Protein AF-A0A927A5L1-F1 (afdb_monomer_lite)

Foldseek 3Di:
DDPPPPPDQWQKKWFACFVDDDIDIGGPPDPDDDDDDDPPPCPVVVVVCVVCVVVVVLVSVLVGGTQWMWTDGDPDDIDIDGNVVSVVVVVVVCVPPVNVVVCVVPNPVVSVVVVVVVVVVVVVVVD

Sequence (127 aa):
MDNKINTSNIKSFSIHGLFGTDDVHIPFDENIKILIGENGLGKTQVLNLFYYTLTRNFFRLSEFSFDKLILQFHDEKAIEISKSNVDEFIEQVYDNPIVKEIIDEIGYSQFEILRNRFIQSKDNEKK

Structure (mmCIF, N/CA/C/O backbone):
data_AF-A0A927A5L1-F1
#
_entry.id   AF-A0A927A5L1-F1
#
loop_
_atom_site.group_PDB
_atom_site.id
_atom_site.type_symbol
_atom_site.label_atom_id
_atom_site.label_alt_id
_atom_site.label_comp_id
_atom_site.label_asym_id
_atom_site.label_entity_id
_atom_site.label_seq_id
_atom_site.pdbx_PDB_ins_code
_atom_site.Cartn_x
_atom_site.Cartn_y
_atom_site.Cartn_z
_atom_site.occupancy
_atom_site.B_iso_or_equiv
_atom_site.auth_seq_id
_atom_site.auth_comp_id
_atom_site.auth_asym_id
_atom_site.auth_atom_id
_atom_site.pdbx_PDB_model_num
ATOM 1 N N . MET A 1 1 ? 35.643 -3.860 -12.216 1.00 43.81 1 MET A N 1
ATOM 2 C CA . MET A 1 1 ? 34.207 -3.526 -12.145 1.00 43.81 1 MET A CA 1
ATOM 3 C C . MET A 1 1 ? 33.558 -4.703 -11.465 1.00 43.81 1 MET A C 1
ATOM 5 O O . MET A 1 1 ? 33.386 -5.738 -12.097 1.00 43.81 1 MET A O 1
ATOM 9 N N . ASP A 1 2 ? 33.346 -4.596 -10.160 1.00 47.22 2 ASP A N 1
ATOM 10 C CA . ASP A 1 2 ? 32.840 -5.714 -9.374 1.00 47.22 2 ASP A CA 1
ATOM 11 C C . ASP A 1 2 ? 31.352 -5.862 -9.667 1.00 47.22 2 ASP A C 1
ATOM 13 O O . ASP A 1 2 ? 30.522 -5.085 -9.193 1.00 47.22 2 ASP A O 1
ATOM 17 N N . ASN A 1 3 ? 31.023 -6.843 -10.507 1.00 50.78 3 ASN A N 1
ATOM 18 C CA . ASN A 1 3 ? 29.654 -7.273 -10.740 1.00 50.78 3 ASN A CA 1
ATOM 19 C C . ASN A 1 3 ? 29.180 -7.983 -9.468 1.00 50.78 3 ASN A C 1
ATOM 21 O O . ASN A 1 3 ? 29.278 -9.202 -9.329 1.00 50.78 3 ASN A O 1
ATOM 25 N N . LYS A 1 4 ? 28.739 -7.196 -8.483 1.00 60.28 4 LYS A N 1
ATOM 26 C CA . LYS A 1 4 ? 28.072 -7.724 -7.299 1.00 60.28 4 LYS A CA 1
ATOM 27 C C . LYS A 1 4 ? 26.804 -8.416 -7.798 1.00 60.28 4 LYS A C 1
ATOM 29 O O . LYS A 1 4 ? 25.938 -7.762 -8.380 1.00 60.28 4 LYS A O 1
ATOM 34 N N . ILE A 1 5 ? 26.759 -9.739 -7.652 1.00 57.47 5 ILE A N 1
ATOM 35 C CA . ILE A 1 5 ? 25.614 -10.566 -8.036 1.00 57.47 5 ILE A CA 1
ATOM 36 C C . ILE A 1 5 ? 24.38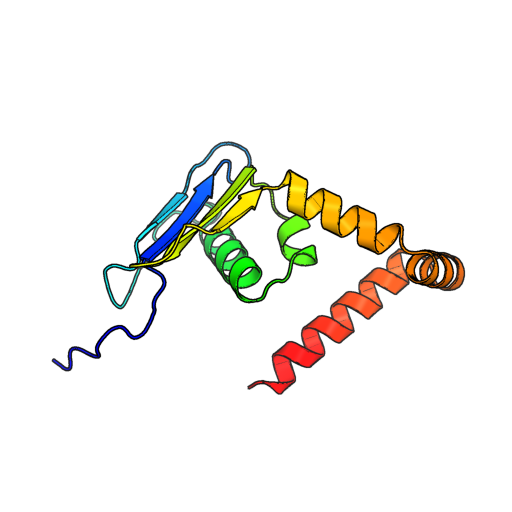8 -10.008 -7.312 1.00 57.47 5 ILE A C 1
ATOM 38 O O . ILE A 1 5 ? 24.424 -9.840 -6.091 1.00 57.47 5 ILE A O 1
ATOM 42 N N . ASN A 1 6 ? 23.335 -9.682 -8.063 1.00 59.84 6 ASN A N 1
ATOM 43 C CA . ASN A 1 6 ? 22.082 -9.219 -7.487 1.00 59.84 6 ASN A CA 1
ATOM 44 C C . ASN A 1 6 ? 21.478 -10.374 -6.676 1.00 59.84 6 ASN A C 1
ATOM 46 O O . ASN A 1 6 ? 21.124 -11.407 -7.236 1.00 59.84 6 ASN A O 1
ATOM 50 N N . THR A 1 7 ? 21.427 -10.234 -5.352 1.00 66.94 7 THR A N 1
ATOM 51 C CA . THR A 1 7 ? 20.882 -11.259 -4.445 1.00 66.94 7 THR A CA 1
ATOM 52 C C . THR A 1 7 ? 19.377 -11.103 -4.223 1.00 66.94 7 THR A C 1
ATOM 54 O O . THR A 1 7 ? 18.806 -11.810 -3.396 1.00 66.94 7 THR A O 1
ATOM 57 N N . SER A 1 8 ? 18.737 -10.130 -4.878 1.00 75.25 8 SER A N 1
ATOM 58 C CA . SER A 1 8 ? 17.295 -9.917 -4.777 1.00 75.25 8 SER A CA 1
ATOM 59 C C . SER A 1 8 ? 16.546 -10.935 -5.634 1.00 75.25 8 SER A C 1
ATOM 61 O O . SER A 1 8 ? 16.760 -11.003 -6.840 1.00 75.25 8 SER A O 1
ATOM 63 N N . ASN A 1 9 ? 15.608 -11.672 -5.034 1.00 86.69 9 ASN A N 1
ATOM 64 C CA . ASN A 1 9 ? 14.710 -12.570 -5.773 1.00 86.69 9 ASN A CA 1
ATOM 65 C C . ASN A 1 9 ? 13.545 -11.826 -6.456 1.00 86.69 9 ASN A C 1
ATOM 67 O O . ASN A 1 9 ? 12.753 -12.448 -7.167 1.00 86.69 9 ASN A O 1
ATOM 71 N N . ILE A 1 10 ? 13.411 -10.514 -6.230 1.00 91.69 10 ILE A N 1
ATOM 72 C CA . ILE 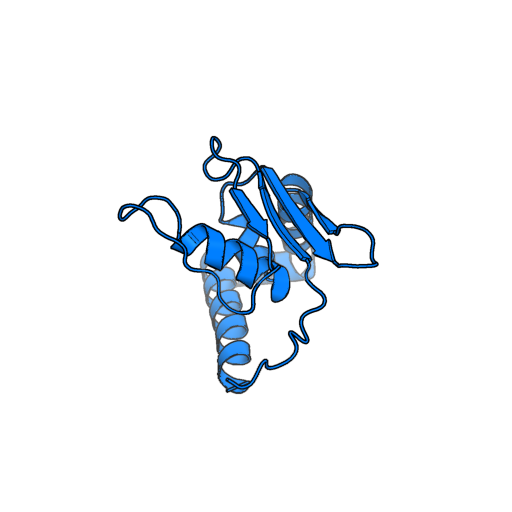A 1 10 ? 12.346 -9.692 -6.812 1.00 91.69 10 ILE A CA 1
ATOM 73 C C . ILE A 1 10 ? 12.705 -9.369 -8.263 1.00 91.69 10 ILE A C 1
ATOM 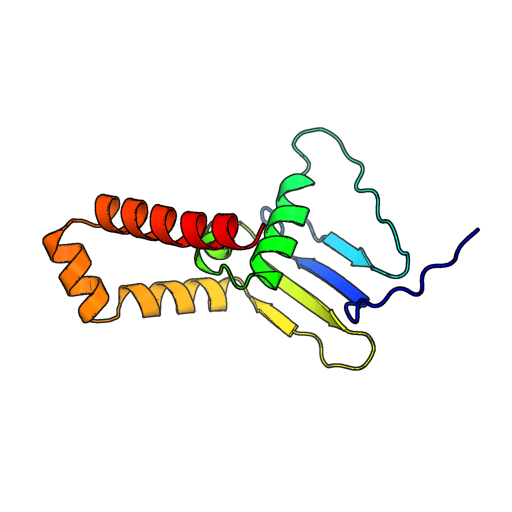75 O O . ILE A 1 10 ? 13.704 -8.706 -8.518 1.00 91.69 10 ILE A O 1
ATOM 79 N N . LYS A 1 11 ? 11.841 -9.780 -9.192 1.00 93.75 11 LYS A N 1
ATOM 80 C CA . LYS A 1 11 ? 11.963 -9.530 -10.632 1.00 93.75 11 LYS A CA 1
ATOM 81 C C . LYS A 1 11 ? 11.369 -8.183 -11.040 1.00 93.75 11 LYS A C 1
ATOM 83 O O . LYS A 1 11 ? 11.948 -7.482 -11.865 1.00 93.75 11 LYS A O 1
ATOM 88 N N . SER A 1 12 ? 10.209 -7.817 -10.495 1.00 95.81 12 SER A N 1
ATOM 89 C CA . SER A 1 12 ? 9.576 -6.524 -10.784 1.00 95.81 12 SER A CA 1
ATOM 90 C C . SER A 1 12 ? 8.530 -6.132 -9.748 1.00 95.81 12 SER A C 1
ATOM 92 O O . SER A 1 12 ? 7.921 -6.995 -9.114 1.00 95.81 12 SER A O 1
ATOM 94 N N . PHE A 1 13 ? 8.256 -4.835 -9.659 1.00 97.44 13 PHE A N 1
ATOM 95 C CA . PHE A 1 13 ? 7.125 -4.270 -8.931 1.00 97.44 13 PHE A CA 1
ATOM 96 C C . PHE A 1 13 ? 6.252 -3.458 -9.887 1.00 97.44 13 PHE A C 1
ATOM 98 O O . PHE A 1 13 ? 6.769 -2.639 -10.646 1.00 97.44 13 PHE A O 1
ATOM 105 N N . SER A 1 14 ? 4.942 -3.692 -9.865 1.00 98.25 14 SER A N 1
ATOM 106 C CA . SER A 1 14 ? 3.981 -2.943 -10.679 1.00 98.25 14 SER A CA 1
ATOM 107 C C . SER A 1 14 ? 2.888 -2.343 -9.808 1.00 98.25 14 SER A C 1
ATOM 109 O O . SER A 1 14 ? 2.446 -2.969 -8.845 1.00 98.25 14 SER A O 1
ATOM 111 N N . ILE A 1 15 ? 2.447 -1.147 -10.169 1.00 98.31 15 ILE A N 1
ATOM 112 C CA . ILE A 1 15 ? 1.318 -0.435 -9.577 1.00 98.31 15 ILE A CA 1
ATOM 113 C C . ILE A 1 15 ? 0.331 -0.196 -10.709 1.00 98.31 15 ILE A C 1
ATOM 115 O O . ILE A 1 15 ? 0.732 0.309 -11.754 1.00 98.31 15 ILE A O 1
ATOM 119 N N . HIS A 1 16 ? -0.933 -0.531 -10.503 1.00 98.06 16 HIS A N 1
ATOM 120 C CA . HIS A 1 16 ? -1.999 -0.164 -11.425 1.00 98.06 16 HIS A CA 1
ATOM 121 C C . HIS A 1 16 ? -2.917 0.873 -10.795 1.00 98.06 16 HIS A C 1
ATOM 123 O O . HIS A 1 16 ? -3.175 0.805 -9.589 1.00 98.06 16 HIS A O 1
ATOM 129 N N . GLY A 1 17 ? -3.402 1.808 -11.610 1.00 96.50 17 GLY A N 1
ATOM 130 C CA . GLY A 1 17 ? -4.320 2.858 -11.175 1.00 96.50 17 GLY A CA 1
ATOM 131 C C . GLY A 1 17 ? -3.712 3.814 -10.148 1.00 96.50 17 GLY A C 1
ATOM 132 O O . GLY A 1 17 ? -4.419 4.309 -9.272 1.00 96.50 17 GLY A O 1
ATOM 133 N N . LEU A 1 18 ? -2.402 4.073 -10.204 1.00 95.12 18 LEU A N 1
ATOM 134 C CA . LEU A 1 18 ? -1.760 5.085 -9.368 1.00 95.12 18 LEU A CA 1
ATOM 135 C C . LEU A 1 18 ? -2.436 6.439 -9.618 1.00 95.12 18 LEU A C 1
ATOM 137 O O . LEU A 1 18 ? -2.550 6.886 -10.758 1.00 95.12 18 LEU A O 1
ATOM 141 N N . PHE A 1 19 ? -2.930 7.062 -8.545 1.00 91.44 19 PHE A N 1
ATOM 142 C CA . PHE A 1 19 ? -3.768 8.271 -8.608 1.00 91.44 19 PHE A CA 1
ATOM 143 C C . PHE A 1 19 ? -5.043 8.129 -9.463 1.00 91.44 19 PHE A C 1
ATOM 145 O O . PHE A 1 19 ? -5.646 9.130 -9.842 1.00 91.44 19 PHE A O 1
ATOM 152 N N . GLY A 1 20 ? -5.479 6.895 -9.730 1.00 89.69 20 GLY A N 1
ATOM 153 C CA . GLY A 1 20 ? -6.644 6.566 -10.551 1.00 89.69 20 GLY A CA 1
ATOM 154 C C . GLY A 1 20 ? -6.404 6.606 -12.062 1.00 89.69 20 GLY A C 1
ATOM 155 O O . GLY A 1 20 ? -7.357 6.415 -12.815 1.00 89.69 20 GLY A O 1
ATOM 156 N N . THR A 1 21 ? -5.176 6.868 -12.523 1.00 88.50 21 THR A N 1
ATOM 157 C CA . THR A 1 21 ? -4.897 7.077 -13.955 1.00 88.50 21 THR A CA 1
ATOM 158 C C . THR A 1 21 ? -3.692 6.319 -14.482 1.00 88.50 21 THR A C 1
ATOM 160 O O . THR A 1 21 ? -3.721 5.888 -15.633 1.00 88.50 21 THR A O 1
ATOM 163 N N . ASP A 1 22 ? -2.642 6.159 -13.676 1.00 91.19 22 ASP A N 1
ATOM 164 C CA . ASP A 1 22 ? -1.340 5.739 -14.185 1.00 91.19 22 ASP A CA 1
ATOM 165 C C . ASP A 1 22 ? -0.971 4.319 -13.766 1.00 91.19 22 ASP A C 1
ATOM 167 O O . ASP A 1 22 ? -1.028 3.948 -12.594 1.00 91.19 22 ASP A O 1
ATOM 171 N N . ASP A 1 23 ? -0.488 3.542 -14.729 1.00 96.19 23 ASP A N 1
ATOM 172 C CA . ASP A 1 23 ? 0.135 2.253 -14.468 1.00 96.19 23 ASP A CA 1
ATOM 173 C C . ASP A 1 23 ? 1.659 2.413 -14.477 1.00 96.19 23 ASP A C 1
ATOM 175 O O . ASP A 1 23 ? 2.249 2.990 -15.392 1.00 96.19 23 ASP A O 1
ATOM 179 N N . VAL A 1 24 ? 2.316 1.880 -13.449 1.00 95.81 24 VAL A N 1
ATOM 180 C CA . VAL A 1 24 ? 3.769 1.938 -13.271 1.00 95.81 24 VAL A CA 1
ATOM 181 C C . VAL A 1 24 ? 4.324 0.524 -13.231 1.00 95.81 24 VAL A C 1
ATOM 183 O O . VAL A 1 24 ? 3.870 -0.302 -12.446 1.00 95.81 24 VAL A O 1
ATOM 186 N N . HIS A 1 25 ? 5.359 0.257 -14.025 1.00 96.25 25 HIS A N 1
ATOM 187 C CA . HIS A 1 25 ? 6.090 -1.007 -14.007 1.00 96.25 25 HIS A CA 1
ATOM 188 C C . HIS A 1 25 ? 7.585 -0.760 -13.788 1.00 96.25 25 HIS A C 1
ATOM 190 O O . HIS A 1 25 ? 8.222 -0.046 -14.563 1.00 96.25 25 HIS A O 1
ATOM 196 N N . ILE A 1 26 ? 8.148 -1.363 -12.740 1.00 94.81 26 ILE A N 1
ATOM 197 C CA . ILE A 1 26 ? 9.572 -1.295 -12.406 1.00 94.81 26 ILE A CA 1
ATOM 198 C C . ILE A 1 26 ? 10.174 -2.700 -12.500 1.00 94.81 26 ILE A C 1
ATOM 200 O O . ILE A 1 26 ? 9.970 -3.504 -11.585 1.00 94.81 26 ILE A O 1
ATOM 204 N N . PRO A 1 27 ? 10.941 -3.010 -13.558 1.00 93.44 27 PRO A N 1
ATOM 205 C CA . PRO A 1 27 ? 11.781 -4.201 -13.587 1.00 93.44 27 PRO A CA 1
ATOM 206 C C . PRO A 1 27 ? 13.028 -4.009 -12.707 1.00 93.44 27 PRO A C 1
ATOM 208 O O . PRO A 1 27 ? 13.584 -2.914 -12.634 1.00 93.44 27 PRO A O 1
ATOM 211 N N . PHE A 1 28 ? 13.493 -5.079 -12.062 1.00 90.88 28 PHE A N 1
ATOM 212 C CA . PHE A 1 28 ? 14.738 -5.123 -11.279 1.00 90.88 28 PHE A CA 1
ATOM 213 C C . PHE A 1 28 ? 15.788 -6.023 -11.953 1.00 90.88 28 PHE A C 1
ATOM 215 O O . PHE A 1 28 ? 16.459 -6.830 -11.319 1.00 90.88 28 PHE A O 1
ATOM 222 N N . ASP A 1 29 ? 15.917 -5.882 -13.269 1.00 85.12 29 ASP A N 1
ATOM 223 C CA . ASP A 1 29 ? 16.901 -6.563 -14.124 1.00 85.12 29 ASP A CA 1
ATOM 224 C C . ASP A 1 29 ? 18.339 -6.025 -13.968 1.00 85.12 29 ASP A C 1
ATOM 226 O O . ASP A 1 29 ? 19.295 -6.655 -14.420 1.00 85.12 29 ASP A O 1
ATOM 230 N N . GLU A 1 30 ? 18.504 -4.891 -13.286 1.00 83.19 30 GLU A N 1
ATOM 231 C CA . GLU A 1 30 ? 19.780 -4.230 -13.016 1.00 83.19 30 GLU A CA 1
ATOM 232 C C . GLU A 1 30 ? 19.939 -3.927 -11.519 1.00 83.19 30 GLU A C 1
ATOM 234 O O . GLU A 1 30 ? 18.964 -3.768 -10.784 1.00 83.19 30 GLU A O 1
ATOM 239 N N . ASN A 1 31 ? 21.187 -3.774 -11.065 1.00 80.69 31 ASN A N 1
ATOM 240 C CA . ASN A 1 31 ? 21.502 -3.464 -9.664 1.00 80.69 31 ASN A CA 1
ATOM 241 C C . ASN A 1 31 ? 21.042 -2.064 -9.219 1.00 80.69 31 ASN A C 1
ATOM 243 O O . ASN A 1 31 ? 20.916 -1.809 -8.022 1.00 80.69 31 ASN A O 1
ATOM 247 N N . ILE A 1 32 ? 20.854 -1.136 -10.161 1.00 84.38 32 ILE A N 1
ATOM 248 C CA . ILE A 1 32 ? 20.495 0.258 -9.888 1.00 84.38 32 ILE A CA 1
ATOM 249 C C . ILE A 1 32 ? 19.370 0.658 -10.836 1.00 84.38 32 ILE A C 1
ATOM 251 O O . ILE A 1 32 ? 19.497 0.504 -12.046 1.00 84.38 32 ILE A O 1
ATOM 255 N N . LYS A 1 33 ? 18.299 1.238 -10.287 1.00 87.56 33 LYS A N 1
ATOM 256 C CA . LYS A 1 33 ? 17.230 1.882 -11.056 1.00 87.56 33 LYS A CA 1
ATOM 257 C C . LYS A 1 33 ? 17.123 3.353 -10.688 1.00 87.56 33 LYS A C 1
ATOM 259 O O . LYS A 1 33 ? 17.108 3.706 -9.511 1.00 87.56 33 LYS A O 1
ATOM 264 N N . ILE A 1 34 ? 17.048 4.207 -11.708 1.00 87.75 34 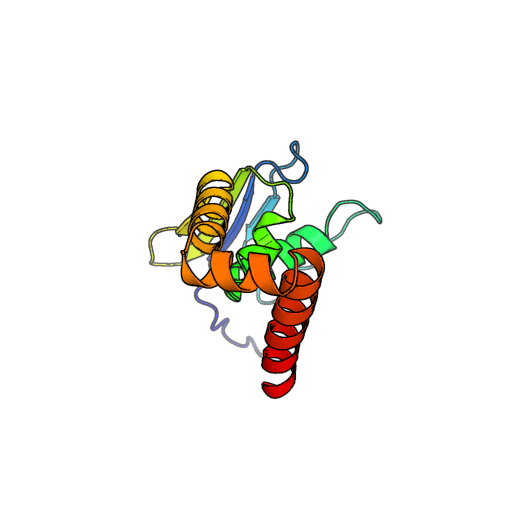ILE A N 1
ATOM 265 C CA . ILE A 1 34 ? 16.915 5.658 -11.558 1.00 87.75 34 ILE A CA 1
ATOM 266 C C . ILE A 1 34 ? 15.511 6.056 -12.017 1.00 87.75 34 ILE A C 1
ATOM 268 O O . ILE A 1 34 ? 15.150 5.857 -13.173 1.00 87.75 34 ILE A O 1
ATOM 272 N N . LEU A 1 35 ? 14.724 6.626 -11.105 1.00 87.94 35 LEU A N 1
ATOM 273 C CA . LEU A 1 35 ? 13.385 7.148 -11.381 1.00 87.94 35 LEU A CA 1
ATOM 274 C C . LEU A 1 35 ? 13.487 8.639 -11.733 1.00 87.94 35 LEU A C 1
ATOM 276 O O . LEU A 1 35 ? 13.861 9.449 -10.882 1.00 87.94 35 LEU A O 1
ATOM 280 N N . ILE A 1 36 ? 13.145 9.008 -12.970 1.00 88.06 36 ILE A N 1
ATOM 281 C CA . ILE A 1 36 ? 13.224 10.386 -13.482 1.00 88.06 36 ILE A CA 1
ATOM 282 C C . ILE A 1 36 ? 11.818 10.888 -13.823 1.00 88.06 36 ILE A C 1
ATOM 284 O O . ILE A 1 36 ? 10.996 10.149 -14.349 1.00 88.06 36 ILE A O 1
ATOM 288 N N . GLY A 1 37 ? 11.543 12.153 -13.511 1.00 84.44 37 GLY A N 1
ATOM 289 C CA . GLY A 1 37 ? 10.280 12.831 -13.801 1.00 84.44 37 GLY A CA 1
ATOM 290 C C . GLY A 1 37 ? 10.220 14.184 -13.095 1.00 84.44 37 GLY A C 1
ATOM 291 O O . GLY A 1 37 ? 11.005 14.430 -12.175 1.00 84.44 37 GLY A O 1
ATOM 292 N N . GLU A 1 38 ? 9.287 15.051 -13.472 1.00 85.00 38 GLU A N 1
ATOM 293 C CA . GLU A 1 38 ? 9.058 16.338 -12.808 1.00 85.00 38 GLU A CA 1
ATOM 294 C C . GLU A 1 38 ? 8.654 16.171 -11.333 1.00 85.00 38 GLU A C 1
ATOM 296 O O . GLU A 1 38 ? 8.249 15.095 -10.863 1.00 85.00 38 GLU A O 1
ATOM 301 N N . ASN A 1 39 ? 8.815 17.238 -10.554 1.00 84.06 39 ASN A N 1
ATOM 302 C CA . ASN A 1 39 ? 8.374 17.255 -9.164 1.00 84.06 39 ASN A CA 1
ATOM 303 C C . ASN A 1 39 ? 6.850 17.110 -9.106 1.00 84.06 39 ASN A C 1
ATOM 305 O O . ASN A 1 39 ? 6.136 17.746 -9.868 1.00 84.06 39 ASN A O 1
ATOM 309 N N . GLY A 1 40 ? 6.361 16.255 -8.208 1.00 81.50 40 GLY A N 1
ATOM 310 C CA . GLY A 1 40 ? 4.931 15.950 -8.110 1.00 81.50 40 GLY A CA 1
ATOM 311 C C . GLY A 1 40 ? 4.446 14.792 -8.989 1.00 81.50 40 GLY A C 1
ATOM 312 O O . GLY A 1 40 ? 3.370 14.281 -8.715 1.00 81.50 40 GLY A O 1
ATOM 313 N N . LEU A 1 41 ? 5.246 14.268 -9.931 1.00 82.62 41 LEU A N 1
ATOM 314 C CA . LEU A 1 41 ? 4.857 13.126 -10.790 1.00 82.62 41 LEU A CA 1
ATOM 315 C C . LEU A 1 41 ? 4.797 11.755 -10.082 1.00 82.62 41 LEU A C 1
ATOM 317 O O . LEU A 1 41 ? 4.897 10.716 -10.719 1.00 82.62 41 LEU A O 1
ATOM 321 N N . GLY A 1 42 ? 4.727 11.706 -8.751 1.00 88.12 42 GLY A N 1
ATOM 322 C CA . GLY A 1 42 ? 4.514 10.438 -8.041 1.00 88.12 42 GLY A CA 1
ATOM 323 C C . GLY A 1 42 ? 5.744 9.565 -7.776 1.00 88.12 42 GLY A C 1
ATOM 324 O O . GLY A 1 42 ? 5.590 8.519 -7.157 1.00 88.12 42 GLY A O 1
ATOM 325 N N . LYS A 1 43 ? 6.972 9.982 -8.125 1.00 94.06 43 LYS A N 1
ATOM 326 C CA . LYS A 1 43 ? 8.208 9.201 -7.857 1.00 94.06 43 LYS A CA 1
ATOM 327 C C . LYS A 1 43 ? 8.318 8.708 -6.405 1.00 94.06 43 LYS A C 1
ATOM 329 O O . LYS A 1 43 ? 8.567 7.532 -6.159 1.00 94.06 43 LYS A O 1
ATOM 334 N N . THR A 1 44 ? 8.093 9.600 -5.441 1.00 93.50 44 THR A N 1
ATOM 335 C CA . THR A 1 44 ? 8.104 9.255 -4.010 1.00 93.50 44 THR A CA 1
ATOM 336 C C . THR A 1 44 ? 6.974 8.291 -3.649 1.00 93.50 44 THR A C 1
ATOM 338 O O . THR A 1 44 ? 7.176 7.414 -2.818 1.00 93.50 44 THR A O 1
ATOM 341 N N . GLN A 1 45 ? 5.814 8.390 -4.303 1.00 94.19 45 GLN A N 1
ATOM 342 C CA . GLN A 1 45 ? 4.688 7.491 -4.041 1.00 94.19 45 GLN A CA 1
ATOM 343 C C . GLN A 1 45 ? 4.928 6.091 -4.579 1.00 94.19 45 GLN A C 1
ATOM 345 O O . GLN A 1 45 ? 4.614 5.128 -3.890 1.00 94.19 45 GLN A O 1
ATOM 350 N N . VAL A 1 46 ? 5.582 5.967 -5.730 1.00 95.56 46 VAL A N 1
ATOM 351 C CA . VAL A 1 46 ? 6.036 4.673 -6.241 1.00 95.56 46 VAL A CA 1
ATOM 352 C C . VAL A 1 46 ? 6.995 4.000 -5.250 1.00 95.56 46 VAL A C 1
ATOM 354 O O . VAL A 1 46 ? 6.819 2.827 -4.920 1.00 95.56 46 VAL A O 1
ATOM 357 N N . LEU A 1 47 ? 7.960 4.752 -4.707 1.00 95.50 47 LEU A N 1
ATOM 358 C CA . LEU A 1 47 ? 8.883 4.243 -3.685 1.00 95.50 47 LEU A CA 1
ATOM 359 C C . LEU A 1 47 ? 8.169 3.876 -2.376 1.00 95.50 47 LEU A C 1
ATOM 361 O O . LEU A 1 47 ? 8.458 2.827 -1.805 1.00 95.50 47 LEU A O 1
ATOM 365 N N . ASN A 1 48 ? 7.227 4.701 -1.918 1.00 95.69 48 ASN A N 1
ATOM 366 C CA . ASN A 1 48 ? 6.457 4.444 -0.702 1.00 95.69 48 ASN A CA 1
ATOM 367 C C . ASN A 1 48 ? 5.574 3.200 -0.839 1.00 95.69 48 ASN A C 1
ATOM 369 O O . ASN A 1 48 ? 5.579 2.356 0.050 1.00 95.69 48 ASN A O 1
ATOM 373 N N . LEU A 1 49 ? 4.864 3.044 -1.959 1.00 97.31 49 LEU A N 1
ATOM 374 C CA . LEU A 1 49 ? 4.043 1.862 -2.232 1.00 97.31 49 LEU A CA 1
ATOM 375 C C . LEU A 1 49 ? 4.893 0.592 -2.255 1.00 97.31 49 LEU A C 1
ATOM 377 O O . LEU A 1 49 ? 4.515 -0.412 -1.649 1.00 97.31 49 LEU A O 1
ATOM 381 N N . PHE A 1 50 ? 6.071 0.642 -2.881 1.00 96.44 50 PHE A N 1
ATOM 382 C CA . PHE A 1 50 ? 7.004 -0.481 -2.865 1.00 96.44 50 PHE A CA 1
ATOM 383 C C . PHE A 1 50 ? 7.491 -0.796 -1.442 1.00 96.44 50 PHE A C 1
ATOM 385 O O . PHE A 1 50 ? 7.418 -1.940 -0.989 1.00 96.44 50 PHE A O 1
ATOM 392 N N . TYR A 1 51 ? 7.923 0.224 -0.699 1.00 95.38 51 TYR A N 1
ATOM 393 C CA . TYR A 1 51 ? 8.400 0.079 0.675 1.00 95.38 51 TYR A CA 1
ATOM 394 C C . TYR A 1 51 ? 7.324 -0.477 1.618 1.00 95.38 51 TYR A C 1
ATOM 396 O O . TYR A 1 51 ? 7.583 -1.427 2.361 1.00 95.38 51 TYR A O 1
ATOM 404 N N . TYR A 1 52 ? 6.106 0.066 1.583 1.00 95.62 52 TYR A N 1
ATOM 405 C CA . TYR A 1 52 ? 5.006 -0.391 2.431 1.00 95.62 52 TYR A CA 1
ATOM 406 C C . TYR A 1 52 ? 4.502 -1.783 2.047 1.00 95.62 52 TYR A C 1
ATOM 408 O O . TYR A 1 52 ? 4.104 -2.540 2.932 1.00 95.62 52 TYR A O 1
ATOM 416 N N . THR A 1 53 ? 4.617 -2.171 0.773 1.00 95.75 53 THR A N 1
ATOM 417 C CA . THR A 1 53 ? 4.393 -3.557 0.338 1.00 95.75 53 THR A CA 1
ATOM 418 C C . THR A 1 53 ? 5.382 -4.506 1.010 1.00 95.75 53 THR A C 1
ATOM 420 O O . THR A 1 53 ? 4.976 -5.463 1.668 1.00 95.75 53 THR A O 1
ATOM 423 N N . LEU A 1 54 ? 6.685 -4.223 0.917 1.00 93.88 54 LEU A N 1
ATOM 424 C CA . LEU A 1 54 ? 7.725 -5.098 1.474 1.00 93.88 54 LEU A CA 1
ATOM 425 C C . LEU A 1 54 ? 7.730 -5.132 3.007 1.00 93.88 54 LEU A C 1
ATOM 427 O O . LEU A 1 54 ? 8.012 -6.166 3.612 1.00 93.88 54 LEU A O 1
ATOM 431 N N . THR A 1 55 ? 7.397 -4.014 3.649 1.00 92.31 55 THR A N 1
ATOM 432 C CA . THR A 1 55 ? 7.298 -3.930 5.115 1.00 92.31 55 THR A CA 1
ATOM 433 C C . THR A 1 55 ? 5.959 -4.420 5.659 1.00 92.31 55 THR A C 1
ATOM 435 O O . THR A 1 55 ? 5.818 -4.543 6.877 1.00 92.31 55 THR A O 1
ATOM 438 N N . ARG A 1 56 ? 5.005 -4.776 4.783 1.00 92.94 56 ARG A N 1
ATOM 439 C CA . ARG A 1 56 ? 3.640 -5.208 5.134 1.00 92.94 56 ARG A CA 1
ATOM 440 C C . ARG A 1 56 ? 2.878 -4.149 5.936 1.00 92.94 56 ARG A C 1
ATOM 442 O O . ARG A 1 56 ? 2.082 -4.472 6.816 1.00 92.94 56 ARG A O 1
ATOM 449 N N . ASN A 1 57 ? 3.137 -2.872 5.659 1.00 92.75 57 ASN A N 1
ATOM 450 C CA . ASN A 1 57 ? 2.471 -1.763 6.331 1.00 92.75 57 ASN A CA 1
ATOM 451 C C . ASN A 1 57 ? 1.147 -1.431 5.628 1.00 92.75 57 ASN A C 1
ATOM 453 O O . ASN A 1 57 ? 1.027 -0.427 4.927 1.00 92.75 57 ASN A O 1
ATOM 457 N N . PHE A 1 58 ? 0.152 -2.304 5.805 1.00 94.31 58 PHE A N 1
ATOM 458 C CA . PHE A 1 58 ? -1.145 -2.187 5.134 1.00 94.31 58 PHE A CA 1
ATOM 459 C C . PHE A 1 58 ? -1.938 -0.944 5.551 1.00 94.31 58 PHE A C 1
ATOM 461 O O . PHE A 1 58 ? -2.628 -0.377 4.716 1.00 94.31 58 PHE A O 1
ATOM 468 N N . PHE A 1 59 ? -1.764 -0.460 6.786 1.00 92.44 59 PHE A N 1
ATOM 469 C CA . PHE A 1 59 ? -2.354 0.807 7.238 1.00 92.44 59 PHE A CA 1
ATOM 470 C C . PHE A 1 59 ? -1.810 2.008 6.467 1.00 92.44 59 PHE A C 1
ATOM 472 O O . PHE A 1 59 ? -2.545 2.933 6.154 1.00 92.44 59 PHE A O 1
ATOM 479 N N . ARG A 1 60 ? -0.511 2.009 6.142 1.00 92.25 60 ARG A N 1
ATOM 480 C CA . ARG A 1 60 ? 0.042 3.041 5.265 1.00 92.25 60 ARG A CA 1
ATOM 481 C C . ARG A 1 60 ? -0.384 2.829 3.830 1.00 92.25 60 ARG A C 1
ATOM 483 O O . ARG A 1 60 ? -0.740 3.803 3.192 1.00 92.25 60 ARG A O 1
ATOM 490 N N . LEU A 1 61 ? -0.405 1.592 3.329 1.00 94.75 61 LEU A N 1
ATOM 491 C CA . LEU A 1 61 ? -0.910 1.315 1.979 1.00 94.75 61 LEU A CA 1
ATOM 492 C C . LEU A 1 61 ? -2.358 1.787 1.803 1.00 94.75 61 LEU A C 1
ATOM 494 O O . LEU A 1 61 ? -2.672 2.355 0.762 1.00 94.75 61 LEU A O 1
ATOM 498 N N . SER A 1 62 ? -3.228 1.630 2.806 1.00 95.00 62 SER A N 1
ATOM 499 C CA . SER A 1 62 ? -4.628 2.054 2.701 1.00 95.00 62 SER A CA 1
ATOM 500 C C . SER A 1 62 ? -4.795 3.569 2.507 1.00 95.00 62 SER A C 1
ATOM 502 O O . SER A 1 62 ? -5.818 4.001 1.986 1.00 95.00 62 SER A O 1
ATOM 504 N N . GLU A 1 63 ? -3.793 4.385 2.848 1.00 93.69 63 GLU A N 1
ATOM 505 C CA . GLU A 1 63 ? -3.809 5.843 2.636 1.00 93.69 63 GLU A CA 1
ATOM 506 C C . GLU A 1 63 ? -3.545 6.247 1.167 1.00 93.69 63 GLU A C 1
ATOM 508 O O . GLU A 1 63 ? -3.741 7.407 0.802 1.00 93.69 63 GLU A O 1
ATOM 513 N N . PHE A 1 64 ? -3.087 5.325 0.313 1.00 94.81 64 PHE A N 1
ATOM 514 C CA . PHE A 1 64 ? -2.700 5.617 -1.071 1.00 94.81 64 PHE A CA 1
ATOM 515 C C . PHE A 1 64 ? -3.809 5.253 -2.063 1.00 94.81 64 PHE A C 1
ATOM 517 O O . PHE A 1 64 ? -4.562 4.298 -1.869 1.00 94.81 64 PHE A O 1
ATOM 524 N N . SER A 1 65 ? -3.856 6.001 -3.170 1.00 93.94 65 SER A N 1
ATOM 525 C CA . SER A 1 65 ? -4.735 5.730 -4.310 1.00 93.94 65 SER A CA 1
ATOM 526 C C . SER A 1 65 ? -4.014 4.860 -5.344 1.00 93.94 65 SER A C 1
ATOM 528 O O . SER A 1 65 ? -3.081 5.324 -6.008 1.00 93.94 65 SER A O 1
ATOM 530 N N . PHE A 1 66 ? -4.421 3.595 -5.417 1.00 97.38 66 PHE A N 1
ATOM 531 C CA . PHE A 1 66 ? -4.023 2.589 -6.402 1.00 97.38 66 PHE A CA 1
ATOM 532 C C . PHE A 1 6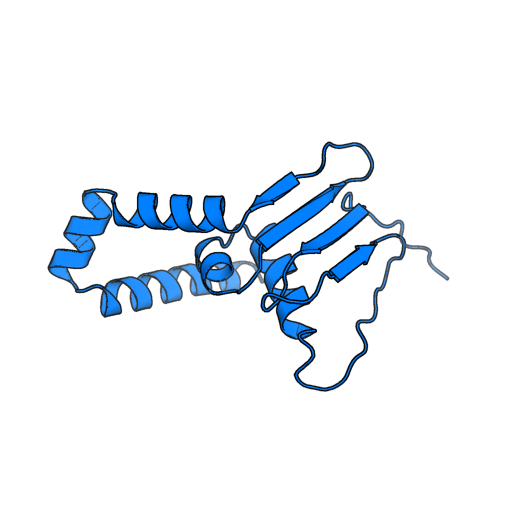6 ? -5.150 1.557 -6.528 1.00 97.38 66 PHE A C 1
ATOM 534 O O . PHE A 1 66 ? -5.949 1.426 -5.604 1.00 97.38 66 PHE A O 1
ATOM 541 N N . ASP A 1 67 ? -5.175 0.785 -7.611 1.00 98.19 67 ASP A N 1
ATOM 542 C CA . ASP A 1 67 ? -6.134 -0.311 -7.800 1.00 98.19 67 ASP A CA 1
ATOM 543 C C . ASP A 1 67 ? -5.547 -1.649 -7.345 1.00 98.19 67 ASP A C 1
ATOM 545 O O . ASP A 1 67 ? -6.165 -2.411 -6.595 1.00 98.19 67 ASP A O 1
ATOM 549 N N . LYS A 1 68 ? -4.317 -1.943 -7.783 1.00 98.31 68 LYS A N 1
ATOM 550 C CA . LYS A 1 68 ? -3.584 -3.149 -7.386 1.00 98.31 68 LYS A CA 1
ATOM 551 C C . LYS A 1 68 ? -2.074 -2.972 -7.458 1.00 98.31 68 LYS A C 1
ATOM 553 O O . LYS A 1 68 ? -1.555 -2.221 -8.283 1.00 98.31 68 LYS A O 1
ATOM 558 N N . LEU A 1 69 ? -1.375 -3.728 -6.621 1.00 98.56 69 LEU A N 1
ATOM 559 C CA . LEU A 1 69 ? 0.076 -3.862 -6.608 1.00 98.56 69 LEU A CA 1
ATOM 560 C C . LEU A 1 69 ? 0.446 -5.291 -6.997 1.00 98.56 69 LEU A C 1
ATOM 562 O O . LEU A 1 69 ? -0.185 -6.240 -6.533 1.00 98.56 69 LEU A O 1
ATOM 566 N N . ILE A 1 70 ? 1.476 -5.449 -7.824 1.00 98.31 70 ILE A N 1
ATOM 567 C CA . ILE A 1 70 ? 1.972 -6.757 -8.256 1.00 98.31 70 ILE A CA 1
ATOM 568 C C . ILE A 1 70 ? 3.462 -6.849 -7.958 1.00 98.31 70 ILE A C 1
ATOM 570 O O . ILE A 1 70 ? 4.263 -6.082 -8.497 1.00 98.31 70 ILE A O 1
ATOM 574 N N . LEU A 1 71 ? 3.835 -7.821 -7.130 1.00 97.19 71 LEU A N 1
ATOM 575 C CA . LEU A 1 71 ? 5.219 -8.166 -6.839 1.00 97.19 71 LEU A CA 1
ATOM 576 C C . LEU A 1 71 ? 5.551 -9.502 -7.509 1.00 97.19 71 LEU A C 1
ATOM 578 O O . LEU A 1 71 ? 5.005 -10.544 -7.149 1.00 97.19 71 LEU A O 1
ATOM 582 N N . GLN A 1 72 ? 6.436 -9.465 -8.504 1.00 96.69 72 GLN A N 1
ATOM 583 C CA . GLN A 1 72 ? 6.873 -10.642 -9.250 1.00 96.69 72 GLN A CA 1
ATOM 584 C C . GLN A 1 72 ? 8.267 -11.057 -8.788 1.00 96.69 72 GLN A C 1
ATOM 586 O O . GLN A 1 72 ? 9.164 -10.219 -8.686 1.00 96.69 72 GLN A O 1
ATOM 591 N N . PHE A 1 73 ? 8.466 -12.357 -8.601 1.00 93.69 73 PHE A N 1
ATOM 592 C CA . PHE A 1 73 ? 9.762 -12.973 -8.311 1.00 93.69 73 PHE A CA 1
ATOM 593 C C . PHE A 1 73 ? 10.254 -13.768 -9.528 1.00 93.69 73 PHE A C 1
ATOM 595 O O . PHE A 1 73 ? 9.485 -14.000 -10.461 1.00 93.69 73 PHE A O 1
ATOM 602 N N . HIS A 1 74 ? 11.528 -14.154 -9.571 1.00 88.56 74 HIS A N 1
ATOM 603 C CA . HIS A 1 74 ? 12.077 -14.847 -10.747 1.00 88.56 74 HIS A CA 1
ATOM 604 C C . HIS A 1 74 ? 11.438 -16.220 -11.001 1.00 88.56 74 HIS A C 1
ATOM 606 O O . HIS A 1 74 ? 11.030 -16.479 -12.132 1.00 88.56 74 HIS A O 1
ATOM 612 N N . ASP A 1 75 ? 11.267 -17.023 -9.950 1.00 84.25 75 ASP A N 1
ATOM 613 C CA . ASP A 1 75 ? 10.815 -18.419 -10.048 1.00 84.25 75 ASP A CA 1
ATOM 614 C C . ASP A 1 75 ? 9.564 -18.713 -9.197 1.00 84.25 75 ASP A C 1
ATOM 616 O O . ASP A 1 75 ? 9.223 -19.868 -8.949 1.00 84.25 75 ASP A O 1
ATOM 620 N N . GLU A 1 76 ? 8.856 -17.673 -8.745 1.00 83.94 76 GLU A N 1
ATOM 621 C CA . GLU A 1 76 ? 7.653 -17.812 -7.916 1.00 83.94 76 GLU A CA 1
ATOM 622 C C . GLU A 1 76 ? 6.435 -17.140 -8.555 1.00 83.94 76 GLU A C 1
ATOM 624 O O . GLU A 1 76 ? 6.534 -16.285 -9.445 1.00 83.94 76 GLU A O 1
ATOM 629 N N . LYS A 1 77 ? 5.249 -17.533 -8.081 1.00 90.56 77 LYS A N 1
ATOM 630 C CA . LYS A 1 77 ? 3.993 -16.900 -8.480 1.00 90.56 77 LYS A CA 1
ATOM 631 C C . LYS A 1 77 ? 3.997 -15.432 -8.045 1.00 90.56 77 LYS A C 1
ATOM 633 O O . LYS A 1 77 ? 4.410 -15.112 -6.934 1.00 90.56 77 LYS A O 1
ATOM 638 N N . ALA A 1 78 ? 3.490 -14.556 -8.911 1.00 95.19 78 ALA A N 1
ATOM 639 C CA . ALA A 1 78 ? 3.260 -13.163 -8.556 1.00 95.19 78 ALA A CA 1
ATOM 640 C C . ALA A 1 78 ? 2.353 -13.051 -7.322 1.00 95.19 78 ALA A C 1
ATOM 642 O O . ALA A 1 78 ? 1.335 -13.744 -7.224 1.00 95.19 78 ALA A O 1
ATOM 643 N N . ILE A 1 79 ? 2.707 -12.143 -6.417 1.00 96.12 79 ILE A N 1
ATOM 644 C CA . ILE A 1 79 ? 1.828 -11.709 -5.336 1.00 96.12 79 ILE A CA 1
ATOM 645 C C . ILE A 1 79 ? 1.059 -10.495 -5.842 1.00 96.12 79 ILE A C 1
ATOM 647 O O . ILE A 1 79 ? 1.661 -9.505 -6.257 1.00 96.12 79 ILE A O 1
ATOM 651 N N . GLU A 1 80 ? -0.265 -10.579 -5.789 1.00 97.75 80 GLU A N 1
ATOM 652 C CA . GLU A 1 80 ? -1.168 -9.482 -6.117 1.00 97.75 80 GLU A CA 1
ATOM 653 C C . GLU A 1 80 ? -1.834 -8.972 -4.839 1.00 97.75 80 GLU A C 1
ATOM 655 O O . GLU A 1 80 ? -2.326 -9.758 -4.028 1.00 97.75 80 GLU A O 1
ATOM 660 N N . ILE A 1 81 ? -1.827 -7.654 -4.657 1.00 98.19 81 ILE A N 1
ATOM 661 C CA . ILE A 1 81 ? -2.454 -6.962 -3.532 1.00 98.19 81 ILE A CA 1
ATOM 662 C C . ILE A 1 81 ? -3.420 -5.943 -4.125 1.00 98.19 81 ILE A C 1
ATOM 664 O O . ILE A 1 81 ? -2.993 -4.905 -4.630 1.00 98.19 81 ILE A O 1
ATOM 668 N N . SER A 1 82 ? -4.716 -6.242 -4.091 1.00 98.19 82 SER A N 1
ATOM 669 C CA . SER A 1 82 ? -5.738 -5.287 -4.519 1.00 98.19 82 SER A CA 1
ATOM 670 C C . SER A 1 82 ? -6.013 -4.264 -3.419 1.00 98.19 82 SER A C 1
ATOM 672 O O . SER A 1 82 ? -5.936 -4.575 -2.227 1.00 98.19 82 SER A O 1
ATOM 674 N N . LYS A 1 83 ? -6.394 -3.052 -3.818 1.00 97.69 83 LYS A N 1
ATOM 675 C CA . LYS A 1 83 ? -6.838 -2.006 -2.896 1.00 97.69 83 LYS A CA 1
ATOM 676 C C . LYS A 1 83 ? -8.016 -2.465 -2.040 1.00 97.69 83 LYS A C 1
ATOM 678 O O . LYS A 1 83 ? -7.979 -2.305 -0.826 1.00 97.69 83 LYS A O 1
ATOM 683 N N . SER A 1 84 ? -8.978 -3.156 -2.653 1.00 97.75 84 SER A N 1
ATOM 684 C CA . SER A 1 84 ? -10.137 -3.707 -1.948 1.00 97.75 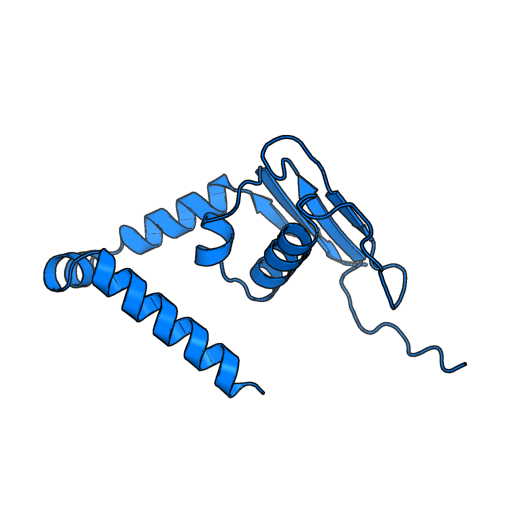84 SER A CA 1
ATOM 685 C C . SER A 1 84 ? -9.763 -4.680 -0.827 1.00 97.75 84 SER A C 1
ATOM 687 O O . SER A 1 84 ? -10.350 -4.614 0.244 1.00 97.75 84 SER A O 1
ATOM 689 N N . ASN A 1 85 ? -8.751 -5.537 -1.023 1.00 97.62 85 ASN A N 1
ATOM 690 C CA . ASN A 1 85 ? -8.333 -6.464 0.032 1.00 97.62 85 ASN A CA 1
ATOM 691 C C . ASN A 1 85 ? -7.577 -5.758 1.158 1.00 97.62 85 ASN A C 1
ATOM 693 O O . ASN A 1 85 ? -7.657 -6.187 2.306 1.00 97.62 85 ASN A O 1
ATOM 697 N N . VAL A 1 86 ? -6.833 -4.695 0.840 1.00 97.81 86 VAL A N 1
ATOM 698 C CA . VAL A 1 86 ? -6.198 -3.862 1.865 1.00 97.81 86 VAL A CA 1
ATOM 699 C C . VAL A 1 86 ? -7.273 -3.187 2.709 1.00 97.81 86 VAL A C 1
ATOM 701 O O . VAL A 1 86 ? -7.219 -3.291 3.928 1.00 97.81 86 VAL A O 1
ATOM 704 N N . ASP A 1 87 ? -8.258 -2.553 2.079 1.00 96.94 87 ASP A N 1
ATOM 705 C CA . ASP A 1 87 ? -9.314 -1.830 2.790 1.00 96.94 87 ASP A CA 1
ATOM 706 C C . ASP A 1 87 ? -10.171 -2.777 3.644 1.00 96.94 87 ASP A C 1
ATOM 708 O O . ASP A 1 87 ? -10.363 -2.515 4.829 1.00 96.94 87 ASP A O 1
ATOM 712 N N . GLU A 1 88 ? -10.556 -3.938 3.105 1.00 97.56 88 GLU A N 1
ATOM 713 C CA . GLU A 1 88 ? -11.262 -4.987 3.853 1.00 97.56 88 GLU A CA 1
ATOM 714 C C . GLU A 1 88 ? -10.461 -5.457 5.078 1.00 97.56 88 GLU A C 1
ATOM 716 O O . GLU A 1 88 ? -11.004 -5.607 6.173 1.00 97.56 88 GLU A O 1
ATOM 721 N N . PHE A 1 89 ? -9.149 -5.665 4.928 1.00 96.31 89 PHE A N 1
ATOM 722 C CA . PHE A 1 89 ? -8.290 -6.040 6.050 1.00 96.31 89 PHE A CA 1
ATOM 723 C C . PHE A 1 89 ? -8.273 -4.959 7.139 1.00 96.31 89 PHE A C 1
ATOM 725 O O . PHE A 1 89 ? -8.331 -5.280 8.327 1.00 96.31 89 PHE A O 1
ATOM 732 N N . ILE A 1 90 ? -8.206 -3.682 6.756 1.00 95.50 90 ILE A N 1
ATOM 733 C CA . ILE A 1 90 ? -8.227 -2.568 7.706 1.00 95.50 90 ILE A CA 1
ATOM 734 C C . ILE A 1 90 ? -9.571 -2.492 8.438 1.00 95.50 90 ILE A C 1
ATOM 736 O O . ILE A 1 90 ? -9.580 -2.376 9.665 1.00 95.50 90 ILE A O 1
ATOM 740 N N . GLU A 1 91 ? -10.688 -2.622 7.722 1.00 95.69 91 GLU A N 1
ATOM 741 C CA . GLU A 1 91 ? -12.030 -2.675 8.315 1.00 95.69 91 GLU A CA 1
ATOM 742 C C . GLU A 1 91 ? -12.144 -3.807 9.343 1.00 95.69 91 GLU A C 1
ATOM 744 O O . GLU A 1 91 ? -12.550 -3.563 10.478 1.00 95.69 91 GLU A O 1
ATOM 749 N N . GLN A 1 92 ? -11.671 -5.013 9.012 1.00 96.25 92 GLN A N 1
ATOM 750 C CA . GLN A 1 92 ? -11.668 -6.151 9.939 1.00 96.25 92 GLN A CA 1
ATOM 751 C C . GLN A 1 92 ? -10.865 -5.880 11.220 1.00 96.25 92 GLN A C 1
ATOM 753 O O . GLN A 1 92 ? -11.245 -6.347 12.299 1.00 96.25 92 GLN A O 1
ATOM 758 N N . VAL A 1 93 ? -9.761 -5.126 11.137 1.00 94.12 93 VAL A N 1
ATOM 759 C CA . VAL A 1 93 ? -8.995 -4.743 12.331 1.00 94.12 93 VAL A CA 1
ATOM 760 C C . VAL A 1 93 ? -9.797 -3.789 13.211 1.00 94.12 93 VAL A C 1
ATOM 762 O O . VAL A 1 93 ? -9.844 -3.993 14.424 1.00 94.12 93 VAL A O 1
ATOM 765 N N . TYR A 1 94 ? -10.447 -2.781 12.629 1.00 93.75 94 TYR A N 1
ATOM 766 C CA . TYR A 1 94 ? -11.290 -1.851 13.386 1.00 93.75 94 TYR A CA 1
ATOM 767 C C . TYR A 1 94 ? -12.575 -2.492 13.904 1.00 93.75 94 TYR A C 1
ATOM 769 O O . TYR A 1 94 ? -13.113 -2.051 14.918 1.00 93.75 94 TYR A O 1
ATOM 777 N N . ASP A 1 95 ? -13.045 -3.556 13.258 1.00 95.38 95 ASP A N 1
ATOM 778 C CA . ASP A 1 95 ? -14.213 -4.299 13.704 1.00 95.38 95 ASP A CA 1
ATOM 779 C C . ASP A 1 95 ? -13.948 -5.240 14.877 1.00 95.38 95 ASP A C 1
ATOM 781 O O . ASP A 1 95 ? -14.902 -5.669 15.538 1.00 95.38 95 ASP A O 1
ATOM 785 N N . ASN A 1 96 ? -12.677 -5.524 15.172 1.00 97.00 96 ASN A N 1
ATOM 786 C CA . ASN A 1 96 ? -12.288 -6.356 16.298 1.00 97.00 96 ASN A CA 1
ATOM 787 C C . ASN A 1 96 ? -12.833 -5.778 17.626 1.00 97.00 96 ASN A C 1
ATOM 789 O O . ASN A 1 96 ? -12.570 -4.611 17.926 1.00 97.00 96 ASN A O 1
ATOM 793 N N . PRO A 1 97 ? -13.529 -6.575 18.465 1.00 97.56 97 PRO A N 1
ATOM 794 C CA . PRO A 1 97 ? -14.143 -6.079 19.700 1.00 97.56 97 PRO A CA 1
ATOM 795 C C . PRO A 1 97 ? -13.169 -5.393 20.663 1.00 97.56 97 PRO A C 1
ATOM 797 O O . PRO A 1 97 ? -13.529 -4.393 21.271 1.00 97.56 97 PRO A O 1
ATOM 800 N N . ILE A 1 98 ? -11.930 -5.889 20.762 1.00 96.75 98 ILE A N 1
ATOM 801 C CA . ILE A 1 98 ? -10.900 -5.301 21.630 1.00 96.75 98 ILE A CA 1
ATOM 802 C C . ILE A 1 98 ? -10.469 -3.939 21.080 1.00 96.75 98 ILE A C 1
ATOM 804 O O . ILE A 1 98 ? -10.278 -2.991 21.834 1.00 96.75 98 ILE A O 1
ATOM 808 N N . VAL A 1 99 ? -10.320 -3.824 19.757 1.00 96.00 99 VAL A N 1
ATOM 809 C CA . VAL A 1 99 ? -9.967 -2.550 19.116 1.00 96.00 99 VAL A CA 1
ATOM 810 C C . VAL A 1 99 ? -11.091 -1.534 19.306 1.00 96.00 99 VAL A C 1
ATOM 812 O O . VAL A 1 99 ? -10.803 -0.395 19.664 1.00 96.00 99 VAL A O 1
ATOM 815 N N . LYS A 1 100 ? -12.354 -1.949 19.148 1.00 96.88 100 LYS A N 1
ATOM 816 C CA . LYS A 1 100 ? -13.524 -1.103 19.426 1.00 96.88 100 LYS A CA 1
ATOM 817 C C . LYS A 1 100 ? -13.548 -0.611 20.866 1.00 96.88 100 LYS A C 1
ATOM 819 O O . LYS A 1 100 ? -13.635 0.589 21.071 1.00 96.88 100 LYS A O 1
ATOM 824 N N . GLU A 1 101 ? -13.372 -1.504 21.838 1.00 97.75 101 GLU A N 1
ATOM 825 C CA . GLU A 1 101 ? -13.342 -1.143 23.260 1.00 97.75 101 GLU A CA 1
ATOM 826 C C . GLU A 1 101 ? -12.249 -0.106 23.567 1.00 97.75 101 GLU A C 1
ATOM 828 O O . GLU A 1 101 ? -12.497 0.878 24.259 1.00 97.75 101 GLU A O 1
ATOM 833 N N . ILE A 1 102 ? -11.052 -0.267 22.990 1.00 96.56 102 ILE A N 1
ATOM 834 C CA . ILE A 1 102 ? -9.979 0.725 23.131 1.00 96.56 102 ILE A CA 1
ATOM 835 C C . ILE A 1 102 ? -10.401 2.062 22.511 1.00 96.56 102 ILE A C 1
ATOM 837 O O . ILE A 1 102 ? -10.215 3.106 23.132 1.00 96.56 102 ILE A O 1
ATOM 841 N N . ILE A 1 103 ? -10.948 2.050 21.292 1.00 96.50 103 ILE A N 1
ATOM 842 C CA . ILE A 1 103 ? -11.376 3.265 20.583 1.00 96.50 103 ILE A CA 1
ATOM 843 C C . ILE A 1 103 ? -12.504 3.983 21.330 1.00 96.50 103 ILE A C 1
ATOM 845 O O . ILE A 1 103 ? -12.485 5.212 21.378 1.00 96.50 103 ILE A O 1
ATOM 849 N N . ASP A 1 104 ? -13.440 3.251 21.928 1.00 97.00 104 ASP A N 1
ATOM 850 C CA . ASP A 1 104 ? -14.531 3.810 22.729 1.00 97.00 104 ASP A CA 1
ATOM 851 C C . ASP A 1 104 ? -13.998 4.510 23.990 1.00 97.00 104 ASP A C 1
ATOM 853 O O . ASP A 1 104 ? -14.515 5.558 24.377 1.00 97.00 104 ASP A O 1
ATOM 857 N N . GLU A 1 105 ? -12.921 3.986 24.585 1.00 97.81 105 GLU A N 1
ATOM 858 C CA . GLU A 1 105 ? -12.295 4.558 25.782 1.00 97.81 105 GLU A CA 1
ATOM 859 C C . GLU A 1 105 ? -11.440 5.804 25.480 1.00 97.81 105 GLU A C 1
ATOM 861 O O . GLU A 1 105 ? -11.534 6.812 26.180 1.00 97.81 105 GLU A O 1
ATOM 866 N N . ILE A 1 106 ? -10.585 5.767 24.447 1.00 96.62 106 ILE A N 1
ATOM 867 C CA . ILE A 1 106 ? -9.598 6.844 24.194 1.00 96.62 106 ILE A CA 1
ATOM 868 C C . ILE A 1 106 ? -9.949 7.761 23.016 1.00 96.62 106 ILE A C 1
ATOM 870 O O . ILE A 1 106 ? -9.316 8.803 22.824 1.00 96.62 106 ILE A O 1
ATOM 874 N N . GLY A 1 107 ? -10.944 7.388 22.216 1.00 96.38 107 GLY A N 1
ATOM 875 C CA . GLY A 1 107 ? -11.305 8.046 20.969 1.00 96.38 107 GLY A CA 1
ATOM 876 C C . GLY A 1 107 ? -10.389 7.680 19.795 1.00 96.38 107 GLY A C 1
ATOM 877 O O . GLY A 1 107 ? -9.175 7.499 19.931 1.00 96.38 107 GLY A O 1
ATOM 878 N N . TYR A 1 108 ? -10.973 7.655 18.594 1.00 91.44 108 TYR A N 1
ATOM 879 C CA . TYR A 1 108 ? -10.291 7.267 17.351 1.00 91.44 108 TYR A CA 1
ATOM 880 C C . TYR A 1 108 ? -8.987 8.043 17.106 1.00 91.44 108 TYR A C 1
ATOM 882 O O . TYR A 1 108 ? -7.944 7.456 16.829 1.00 91.44 108 TYR A O 1
ATOM 890 N N . SER A 1 109 ? -9.005 9.368 17.278 1.00 92.50 109 SER A N 1
ATOM 891 C CA . SER A 1 109 ? -7.823 10.206 17.043 1.00 92.50 109 SER A CA 1
ATOM 892 C C . SER A 1 109 ? -6.640 9.832 17.940 1.00 92.50 109 SER A C 1
ATOM 894 O O . SER A 1 109 ? -5.500 9.824 17.476 1.00 92.50 109 SER A O 1
ATOM 896 N N . GLN A 1 110 ? -6.884 9.510 19.217 1.00 94.75 110 GLN A N 1
ATOM 897 C CA . GLN A 1 110 ? -5.811 9.110 20.131 1.00 94.75 110 GLN A CA 1
ATOM 898 C C . GLN A 1 110 ? -5.299 7.710 19.811 1.00 94.75 110 GLN A C 1
ATOM 900 O O . GLN A 1 110 ? -4.086 7.492 19.819 1.00 94.75 110 GLN A O 1
ATOM 905 N N . PHE A 1 111 ? -6.200 6.786 19.470 1.00 93.75 111 PHE A N 1
ATOM 906 C CA . PHE A 1 111 ? -5.831 5.452 19.007 1.00 93.75 111 PHE A CA 1
ATOM 907 C C . PHE A 1 111 ? -4.877 5.517 17.806 1.00 93.75 111 PHE A C 1
ATOM 909 O O . PHE A 1 111 ? -3.794 4.930 17.847 1.00 93.75 111 PHE A O 1
ATOM 916 N N . GLU A 1 112 ? -5.210 6.311 16.786 1.00 89.12 112 GLU A N 1
ATOM 917 C CA . GLU A 1 112 ? -4.374 6.476 15.593 1.00 89.12 112 GLU A CA 1
ATOM 918 C C . GLU A 1 112 ? -3.000 7.089 15.916 1.00 89.12 112 GLU A C 1
ATOM 920 O O . GLU A 1 112 ? -1.975 6.631 15.401 1.00 89.12 112 GLU A O 1
ATOM 925 N N . ILE A 1 113 ? -2.944 8.094 16.802 1.00 90.88 113 ILE A N 1
ATOM 926 C CA . ILE A 1 113 ? -1.681 8.705 17.250 1.00 90.88 113 ILE A CA 1
ATOM 927 C C . ILE A 1 113 ? -0.798 7.670 17.954 1.00 90.88 113 ILE A C 1
ATOM 929 O O . ILE A 1 113 ? 0.397 7.573 17.651 1.00 90.88 113 ILE A O 1
ATOM 933 N N . LEU A 1 114 ? -1.364 6.896 18.885 1.00 91.38 114 LEU A N 1
ATOM 934 C CA . LEU A 1 114 ? -0.629 5.867 19.617 1.00 91.38 114 LEU A CA 1
ATOM 935 C C . LEU A 1 114 ? -0.133 4.776 18.670 1.00 91.38 114 LEU A C 1
ATOM 937 O O . LEU A 1 114 ? 1.063 4.481 18.660 1.00 91.38 114 LEU A O 1
ATOM 941 N N . ARG A 1 115 ? -1.013 4.236 17.821 1.00 87.75 115 ARG A N 1
ATOM 942 C CA . ARG A 1 115 ? -0.664 3.215 16.828 1.00 87.75 115 ARG A CA 1
ATOM 943 C C . ARG A 1 115 ? 0.512 3.669 15.966 1.00 87.75 115 ARG A C 1
ATOM 945 O O . ARG A 1 115 ? 1.510 2.958 15.850 1.00 87.75 115 ARG A O 1
ATOM 952 N N . ASN A 1 116 ? 0.427 4.874 15.404 1.00 85.06 116 ASN A N 1
ATOM 953 C CA . ASN A 1 116 ? 1.469 5.409 14.532 1.00 85.06 116 ASN A CA 1
ATOM 954 C C . ASN A 1 116 ? 2.801 5.609 15.273 1.00 85.06 116 ASN A C 1
ATOM 956 O O . ASN A 1 116 ? 3.855 5.308 14.711 1.00 85.06 116 ASN A O 1
ATOM 960 N N . ARG A 1 117 ? 2.771 6.045 16.541 1.00 86.81 117 ARG A N 1
ATOM 961 C CA . ARG A 1 117 ? 3.975 6.195 17.376 1.00 86.81 117 ARG A CA 1
ATOM 962 C C . ARG A 1 117 ? 4.680 4.858 17.625 1.00 86.81 117 ARG A C 1
ATOM 964 O O . ARG A 1 117 ? 5.900 4.791 17.506 1.00 86.81 117 ARG A O 1
ATOM 971 N N . PHE A 1 118 ? 3.929 3.803 17.939 1.00 82.19 118 PHE A N 1
ATOM 972 C CA . PHE A 1 118 ? 4.494 2.478 18.227 1.00 82.19 118 PHE A CA 1
ATOM 973 C C . PHE A 1 118 ? 5.018 1.751 16.983 1.00 82.19 118 PHE A C 1
ATOM 975 O O . PHE A 1 118 ? 5.980 0.989 17.076 1.00 82.19 118 PHE A O 1
ATOM 982 N N . ILE A 1 119 ? 4.416 1.979 15.812 1.00 75.19 119 ILE A N 1
ATOM 983 C CA . ILE A 1 119 ? 4.936 1.428 14.552 1.00 75.19 119 ILE A CA 1
ATOM 984 C C . ILE A 1 119 ? 6.278 2.095 14.212 1.00 75.19 119 ILE A C 1
ATOM 986 O O . ILE A 1 119 ? 7.260 1.401 13.967 1.00 75.19 119 ILE A O 1
ATOM 990 N N . GLN A 1 120 ? 6.358 3.428 14.299 1.00 65.25 120 GLN A N 1
ATOM 991 C CA . GLN A 1 120 ? 7.585 4.175 13.989 1.00 65.25 120 GLN A CA 1
ATOM 992 C C . GLN A 1 120 ? 8.741 3.890 14.960 1.00 65.25 120 GLN A C 1
ATOM 994 O O . GLN A 1 120 ? 9.901 3.921 14.552 1.00 65.25 120 GLN A O 1
ATOM 999 N N . SER A 1 121 ? 8.465 3.606 16.240 1.00 61.47 121 SER A N 1
ATOM 1000 C CA . SER A 1 121 ? 9.528 3.279 17.200 1.00 61.47 121 SER A CA 1
ATOM 1001 C C . SER A 1 121 ? 10.218 1.952 16.867 1.00 61.47 121 SER A C 1
ATOM 1003 O O . SER A 1 121 ? 11.441 1.873 16.949 1.00 61.47 121 SER A O 1
ATOM 1005 N N . LYS A 1 122 ? 9.470 0.942 16.402 1.00 60.28 122 LYS A N 1
ATOM 1006 C CA . LYS A 1 122 ? 10.034 -0.359 15.998 1.00 60.28 122 LYS A CA 1
ATOM 1007 C C . LYS A 1 122 ? 10.904 -0.292 14.742 1.00 60.28 122 LYS A C 1
ATOM 1009 O O . LYS A 1 122 ? 11.820 -1.101 14.601 1.00 60.28 122 LYS A O 1
ATOM 1014 N N . ASP A 1 123 ? 10.641 0.655 13.846 1.00 58.81 123 ASP A N 1
ATOM 1015 C CA . ASP A 1 123 ? 11.445 0.840 12.633 1.00 58.81 123 ASP A CA 1
ATOM 1016 C C . ASP A 1 123 ? 12.795 1.523 12.926 1.00 58.81 123 ASP A C 1
ATOM 1018 O O . ASP A 1 123 ? 13.776 1.282 12.221 1.00 58.81 123 ASP A O 1
ATOM 1022 N N . ASN A 1 124 ? 12.877 2.322 13.998 1.00 54.66 124 ASN A N 1
ATOM 1023 C CA . ASN A 1 124 ? 14.109 3.000 14.419 1.00 54.66 124 ASN A CA 1
ATOM 1024 C C . ASN A 1 124 ? 15.059 2.106 15.235 1.00 54.66 124 ASN A C 1
ATOM 1026 O O . ASN A 1 124 ? 16.260 2.354 15.238 1.00 54.66 124 ASN A O 1
ATOM 1030 N N . GLU A 1 125 ? 14.552 1.057 15.888 1.00 53.50 125 GLU A N 1
ATOM 1031 C CA . GLU A 1 125 ? 15.364 0.103 16.665 1.00 53.50 125 GLU A CA 1
ATOM 1032 C C . GLU A 1 125 ? 16.129 -0.914 15.794 1.00 53.50 125 GLU A C 1
ATOM 1034 O O . GLU A 1 125 ? 16.973 -1.648 16.300 1.00 53.50 125 GLU A O 1
ATOM 1039 N N . LYS A 1 126 ? 15.855 -0.973 14.481 1.00 50.09 126 LYS A N 1
ATOM 1040 C CA . LYS A 1 126 ? 16.524 -1.879 13.525 1.00 50.09 126 LYS A CA 1
ATOM 1041 C C . LYS A 1 126 ? 17.685 -1.238 12.746 1.00 50.09 126 LYS A C 1
ATOM 1043 O O . LYS A 1 126 ? 18.142 -1.838 11.771 1.00 50.09 126 LYS A O 1
ATOM 1048 N N . LYS A 1 127 ? 18.126 -0.037 13.127 1.00 39.53 127 LYS A N 1
ATOM 1049 C CA . LYS A 1 127 ? 19.294 0.645 12.544 1.00 39.53 127 LYS A CA 1
ATOM 1050 C C . LYS A 1 127 ? 20.544 0.478 13.392 1.00 39.53 127 LYS A C 1
ATOM 1052 O O . LYS A 1 127 ? 20.424 0.568 14.630 1.00 39.53 127 LYS A O 1
#

pLDDT: mean 88.46, std 13.32, range [39.53, 98.56]

Secondary structure (DSSP, 8-state):
---------EEEEEEEEETTTEEEEEE--SS-------TTSSHHHHHHHHHHHHHT-HHHHTTS--SEEEEEESSSPPEEEEHHHHHHHHHHHHHSHHHHHHHHHH-HHHHHHHHHHHHHHHHHTT-

Radius of gyration: 17.57 Å; chains: 1; bounding box: 49×36×40 Å